Protein AF-A0A965I1J7-F1 (afdb_monomer_lite)

Radius of gyration: 9.62 Å; chains: 1; bounding box: 18×17×24 Å

Sequence (43 aa):
MRHLTHLKYIDVVAREGSIRKAAEKLNITSTALNRRILSLEEE

pLDDT: mean 86.83, std 13.15, range [52.72, 97.12]

Secondary structure (DSSP, 8-state):
-THHHHHHHHHHHHHHT-HHHHHHHTTS-HHHHHHHHHHHH--

Structure (mmCIF, N/CA/C/O backbone):
data_AF-A0A965I1J7-F1
#
_entry.id   AF-A0A965I1J7-F1
#
loop_
_atom_site.group_PDB
_atom_site.id
_atom_site.type_symbol
_atom_site.label_atom_id
_atom_site.label_alt_id
_atom_site.label_comp_id
_atom_site.label_asym_id
_atom_site.label_entity_id
_atom_site.label_seq_id
_atom_site.pdbx_PDB_ins_code
_atom_site.Cartn_x
_atom_site.Cartn_y
_atom_site.Cartn_z
_atom_site.occupancy
_atom_site.B_iso_or_equiv
_atom_site.auth_seq_id
_atom_site.auth_comp_id
_atom_site.auth_asym_id
_atom_site.auth_atom_id
_atom_site.pdbx_PDB_model_num
ATOM 1 N N . MET A 1 1 ? -8.668 -7.123 -17.443 1.00 52.72 1 MET A N 1
ATOM 2 C CA . MET A 1 1 ? -9.277 -6.693 -16.156 1.00 52.72 1 MET A CA 1
ATOM 3 C C . MET A 1 1 ? -8.314 -6.679 -14.958 1.00 52.72 1 MET A C 1
ATOM 5 O O . MET A 1 1 ? -8.675 -6.076 -13.958 1.00 52.72 1 MET A O 1
ATOM 9 N N . ARG A 1 2 ? -7.104 -7.272 -15.019 1.00 53.88 2 ARG A N 1
ATOM 10 C CA . ARG A 1 2 ? -6.140 -7.270 -13.893 1.00 53.88 2 ARG A CA 1
ATOM 11 C C . ARG A 1 2 ? -5.713 -5.860 -13.448 1.00 53.88 2 ARG A C 1
ATOM 13 O O . ARG A 1 2 ? -5.711 -5.587 -12.255 1.00 53.88 2 ARG A O 1
ATOM 20 N N . HIS A 1 3 ? -5.462 -4.944 -14.384 1.00 57.53 3 HIS A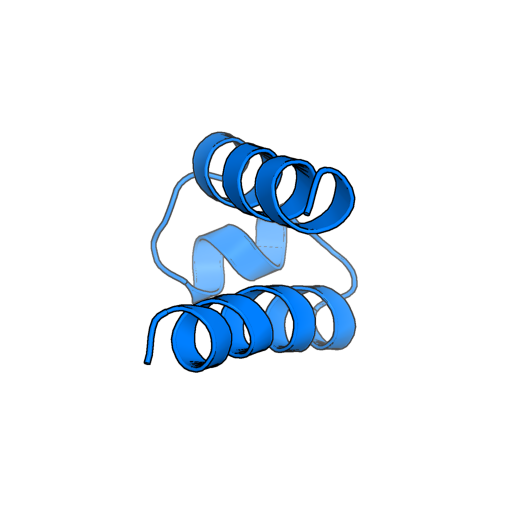 N 1
ATOM 21 C CA . HIS A 1 3 ? -4.889 -3.617 -14.090 1.00 57.53 3 HIS A CA 1
ATOM 22 C C . HIS A 1 3 ? -5.781 -2.680 -13.246 1.00 57.53 3 HIS A C 1
ATOM 24 O O . HIS A 1 3 ? -5.267 -1.835 -12.520 1.00 57.53 3 HIS A O 1
ATOM 30 N N . LEU A 1 4 ? -7.111 -2.848 -13.253 1.00 59.91 4 LEU A N 1
ATOM 31 C CA . LEU A 1 4 ? -8.025 -1.962 -12.507 1.00 59.91 4 LEU A CA 1
ATOM 32 C C . LEU A 1 4 ? -7.896 -2.108 -10.984 1.00 59.91 4 LEU A C 1
ATOM 34 O O . LEU A 1 4 ? -8.055 -1.137 -10.248 1.00 59.91 4 LEU A O 1
ATOM 38 N N . THR A 1 5 ? -7.588 -3.309 -10.489 1.00 61.34 5 THR A N 1
ATOM 39 C CA . THR A 1 5 ? -7.413 -3.544 -9.047 1.00 61.34 5 THR A CA 1
ATOM 40 C C . THR A 1 5 ? -6.085 -2.983 -8.543 1.00 61.34 5 THR A C 1
ATOM 42 O O . THR A 1 5 ? -5.979 -2.579 -7.389 1.00 61.34 5 THR A O 1
ATOM 45 N N . HIS A 1 6 ? -5.080 -2.937 -9.415 1.00 65.31 6 HIS A N 1
ATOM 46 C CA . HIS A 1 6 ? -3.744 -2.450 -9.100 1.00 65.31 6 HIS A CA 1
ATOM 47 C C . HIS A 1 6 ? -3.694 -0.926 -8.957 1.00 65.31 6 HIS A C 1
ATOM 49 O O . HIS A 1 6 ? -3.101 -0.421 -8.003 1.00 65.31 6 HIS A O 1
ATOM 55 N N . LEU A 1 7 ? -4.431 -0.207 -9.809 1.00 75.94 7 LEU A N 1
ATOM 56 C CA . LEU A 1 7 ? -4.577 1.249 -9.715 1.00 75.94 7 LEU A CA 1
ATOM 57 C C . LEU A 1 7 ? -5.190 1.693 -8.378 1.00 75.94 7 LEU A C 1
ATOM 59 O O . LEU A 1 7 ? -4.796 2.721 -7.835 1.00 75.94 7 LEU A O 1
ATOM 63 N N . LYS A 1 8 ? -6.089 0.889 -7.792 1.00 83.38 8 LYS A N 1
ATOM 64 C CA . LYS A 1 8 ? -6.687 1.178 -6.478 1.00 83.38 8 LYS A CA 1
ATOM 65 C C . LYS A 1 8 ? -5.652 1.173 -5.350 1.00 83.38 8 LYS A C 1
ATOM 67 O O . LYS A 1 8 ? -5.766 1.963 -4.420 1.00 83.38 8 LYS A O 1
ATOM 72 N N . TYR A 1 9 ? -4.654 0.293 -5.405 1.00 87.69 9 TYR A N 1
ATOM 73 C CA . TYR A 1 9 ? -3.629 0.230 -4.362 1.00 87.69 9 TYR A CA 1
ATOM 74 C C . TYR A 1 9 ? -2.678 1.421 -4.430 1.00 87.69 9 TYR A C 1
ATOM 76 O O . TYR A 1 9 ? -2.387 2.012 -3.392 1.00 87.69 9 TYR A O 1
ATOM 84 N N . ILE A 1 10 ? -2.260 1.811 -5.636 1.00 88.19 10 ILE A N 1
ATOM 85 C CA . ILE A 1 10 ? -1.398 2.983 -5.824 1.00 88.19 10 ILE A CA 1
ATOM 86 C C . ILE A 1 10 ? -2.136 4.280 -5.473 1.00 88.19 10 ILE A C 1
ATOM 88 O O . ILE A 1 10 ? -1.575 5.104 -4.757 1.00 88.19 10 ILE A O 1
ATOM 92 N N . ASP A 1 11 ? -3.402 4.441 -5.877 1.00 92.50 11 ASP A N 1
ATOM 93 C CA . ASP A 1 11 ? -4.207 5.620 -5.515 1.00 92.50 11 ASP A CA 1
ATOM 94 C C . ASP A 1 11 ? -4.333 5.777 -3.993 1.00 92.50 11 ASP A C 1
ATOM 96 O O . ASP A 1 11 ? -4.118 6.864 -3.456 1.00 92.50 11 ASP A O 1
ATOM 100 N N . VAL A 1 12 ? -4.599 4.687 -3.267 1.00 93.88 12 VAL A N 1
ATOM 101 C CA . VAL A 1 12 ? -4.703 4.748 -1.802 1.00 93.88 12 VAL A CA 1
ATOM 102 C C . VAL A 1 12 ? -3.354 5.076 -1.160 1.00 93.88 12 VAL A C 1
ATOM 104 O O . VAL A 1 12 ? -3.309 5.895 -0.246 1.00 93.88 12 VAL A O 1
ATOM 107 N N . VAL A 1 13 ? -2.245 4.508 -1.642 1.00 94.44 13 VAL A N 1
ATOM 108 C CA . VAL A 1 13 ? -0.904 4.845 -1.129 1.00 94.44 13 VAL A CA 1
ATOM 109 C C . VAL A 1 13 ? -0.560 6.312 -1.385 1.00 94.44 13 VAL A C 1
ATOM 111 O O . VAL A 1 13 ? -0.071 6.976 -0.472 1.00 94.44 13 VAL A O 1
ATOM 114 N N . ALA A 1 14 ? -0.861 6.832 -2.576 1.00 94.44 14 ALA A N 1
ATOM 115 C CA . ALA A 1 14 ? -0.622 8.227 -2.933 1.00 94.44 14 ALA A CA 1
ATOM 116 C C . ALA A 1 14 ? -1.451 9.195 -2.071 1.00 94.44 14 ALA A C 1
ATOM 118 O O . ALA A 1 14 ? -0.930 10.213 -1.623 1.00 94.44 14 ALA A O 1
ATOM 119 N N . ARG A 1 15 ? -2.718 8.862 -1.783 1.00 95.06 15 ARG A N 1
ATOM 120 C CA . ARG A 1 15 ? -3.595 9.669 -0.913 1.00 95.06 15 ARG A CA 1
ATOM 121 C C . ARG A 1 15 ? -3.171 9.658 0.552 1.00 95.06 15 ARG A C 1
ATOM 123 O O . ARG A 1 15 ? -3.268 10.684 1.215 1.00 95.06 15 ARG A O 1
ATOM 130 N N . GLU A 1 16 ? -2.739 8.508 1.065 1.00 96.19 16 GLU A N 1
ATOM 131 C CA . GLU A 1 16 ? -2.337 8.371 2.470 1.00 96.19 16 GLU A CA 1
ATOM 132 C C . GLU A 1 16 ? -0.893 8.836 2.729 1.00 96.19 16 GLU A C 1
ATOM 134 O O . GLU A 1 16 ? -0.516 9.075 3.879 1.00 96.19 16 GLU A O 1
ATOM 139 N N . GLY A 1 17 ? -0.056 8.905 1.686 1.00 93.94 17 GLY A N 1
ATOM 140 C CA . GLY A 1 17 ? 1.369 9.245 1.782 1.00 93.94 17 GLY A CA 1
ATOM 141 C C . GLY A 1 17 ? 2.197 8.235 2.587 1.00 93.94 17 GLY A C 1
ATOM 142 O O . GLY A 1 17 ? 3.340 8.503 2.949 1.00 93.94 17 GLY A O 1
ATOM 143 N N . SER A 1 18 ? 1.620 7.077 2.924 1.00 95.56 18 SER A N 1
ATOM 144 C CA . SER A 1 18 ? 2.247 6.043 3.744 1.00 95.56 18 SER A CA 1
ATOM 145 C C . SER A 1 18 ? 1.701 4.666 3.393 1.00 95.56 18 SER A C 1
ATOM 147 O O . SER A 1 18 ? 0.506 4.406 3.525 1.00 95.56 18 SER A O 1
ATOM 149 N N . ILE A 1 1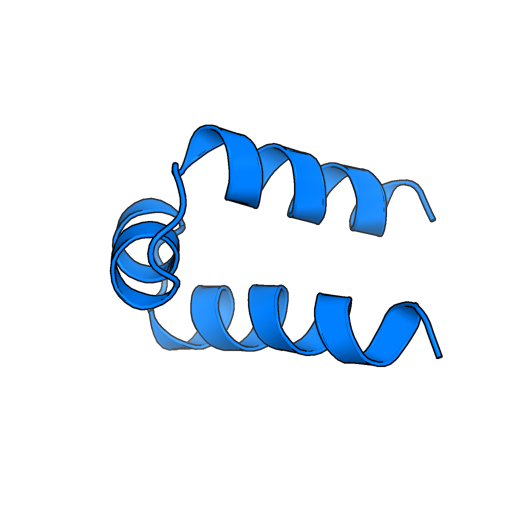9 ? 2.600 3.743 3.042 1.00 94.56 19 ILE A N 1
ATOM 150 C CA . ILE A 1 19 ? 2.259 2.339 2.767 1.00 94.56 19 ILE A CA 1
ATOM 151 C C . ILE A 1 19 ? 1.640 1.669 4.001 1.00 94.56 19 ILE A C 1
ATOM 153 O O . ILE A 1 19 ? 0.740 0.846 3.862 1.00 94.56 19 ILE A O 1
ATOM 157 N N . ARG A 1 20 ? 2.075 2.027 5.219 1.00 95.69 20 ARG A N 1
ATOM 158 C CA . ARG A 1 20 ? 1.492 1.469 6.451 1.00 95.69 20 ARG A CA 1
ATOM 159 C C . ARG A 1 20 ? 0.036 1.903 6.632 1.00 95.69 20 ARG A C 1
ATOM 161 O O . ARG A 1 20 ? -0.822 1.038 6.760 1.00 95.69 20 ARG A O 1
ATOM 168 N N . LYS A 1 21 ? -0.246 3.209 6.552 1.00 96.56 21 LYS A N 1
ATOM 169 C CA . LYS A 1 21 ? -1.617 3.744 6.670 1.00 96.56 21 LYS A CA 1
ATOM 170 C C . LYS A 1 21 ? -2.530 3.230 5.553 1.00 96.56 21 LYS A C 1
ATOM 172 O O . LYS A 1 21 ? -3.671 2.852 5.797 1.00 96.56 21 LYS A O 1
ATOM 177 N N . ALA A 1 22 ? -2.007 3.148 4.330 1.00 96.50 22 ALA A N 1
ATOM 178 C CA . ALA A 1 22 ? -2.730 2.579 3.199 1.00 96.50 22 ALA A CA 1
ATOM 179 C C . ALA A 1 22 ? -3.084 1.102 3.423 1.00 96.50 22 ALA A C 1
ATOM 181 O O . ALA A 1 22 ? -4.211 0.696 3.153 1.00 96.50 22 ALA A O 1
ATOM 182 N N . ALA A 1 23 ? -2.153 0.301 3.948 1.00 96.38 23 ALA A N 1
ATOM 183 C CA . ALA A 1 23 ? -2.386 -1.112 4.230 1.00 96.38 23 ALA A CA 1
ATOM 184 C C . ALA A 1 23 ? -3.463 -1.327 5.305 1.00 96.38 23 ALA A C 1
ATOM 186 O O . ALA A 1 23 ? -4.344 -2.165 5.112 1.00 96.38 23 ALA A O 1
ATOM 187 N N . GLU A 1 24 ? -3.453 -0.519 6.371 1.00 96.44 24 GLU A N 1
ATOM 188 C CA . GLU A 1 24 ? -4.511 -0.507 7.392 1.00 96.44 24 GLU A CA 1
ATOM 189 C C . GLU A 1 24 ? -5.880 -0.202 6.769 1.00 96.44 24 GLU A C 1
ATOM 191 O O . GLU A 1 24 ? -6.830 -0.962 6.946 1.00 96.44 24 GLU A O 1
ATOM 196 N N . LYS A 1 25 ? -5.969 0.850 5.946 1.00 95.38 25 LYS A N 1
ATOM 197 C CA . LYS A 1 25 ? -7.211 1.250 5.265 1.00 95.38 25 LYS A CA 1
ATOM 198 C C . LYS A 1 25 ? -7.724 0.203 4.272 1.00 95.38 25 LYS A C 1
ATOM 200 O O . LYS A 1 25 ? -8.927 0.090 4.041 1.00 95.38 25 LYS A O 1
ATOM 205 N N . LEU A 1 26 ? -6.812 -0.559 3.678 1.00 93.38 26 LEU A N 1
ATOM 206 C CA . LEU A 1 26 ? -7.104 -1.643 2.743 1.00 93.38 26 LEU A CA 1
ATOM 207 C C . LEU A 1 26 ? -7.335 -2.995 3.437 1.00 93.38 26 LEU A C 1
ATOM 209 O O . LEU A 1 26 ? -7.611 -3.968 2.738 1.00 93.38 26 LEU A O 1
ATOM 213 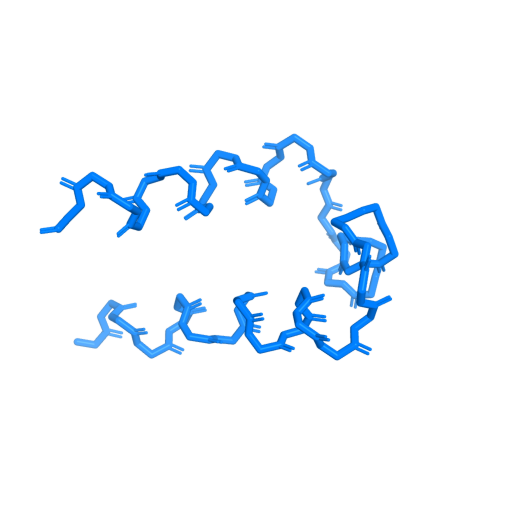N N . ASN A 1 27 ? -7.249 -3.061 4.772 1.00 95.38 27 ASN A N 1
ATOM 214 C CA . ASN A 1 27 ? -7.342 -4.287 5.571 1.00 95.38 27 ASN A CA 1
ATOM 215 C C . ASN A 1 27 ? -6.385 -5.397 5.094 1.00 95.38 27 ASN A C 1
ATOM 217 O O . ASN A 1 27 ? -6.754 -6.568 5.000 1.00 95.38 27 ASN A O 1
ATOM 221 N N . ILE A 1 28 ? -5.144 -5.028 4.771 1.00 94.75 28 ILE A N 1
ATOM 222 C CA . ILE A 1 28 ? -4.076 -5.960 4.387 1.00 94.75 28 ILE A CA 1
ATOM 223 C C . ILE A 1 28 ? -2.794 -5.652 5.155 1.00 94.75 28 ILE A C 1
ATOM 225 O O . ILE A 1 28 ? -2.629 -4.585 5.738 1.00 94.75 28 ILE A O 1
ATOM 229 N N . THR A 1 29 ? -1.839 -6.580 5.136 1.00 97.12 29 THR A N 1
ATOM 230 C CA . THR A 1 29 ? -0.521 -6.313 5.717 1.00 97.12 29 THR A CA 1
ATOM 231 C C . THR A 1 29 ? 0.281 -5.359 4.832 1.00 97.12 29 THR A C 1
ATOM 233 O O . THR A 1 29 ? 0.215 -5.415 3.600 1.00 97.12 29 THR A O 1
ATOM 236 N N . SER A 1 30 ? 1.102 -4.510 5.453 1.00 94.69 30 SER A N 1
ATOM 237 C CA . SER A 1 30 ? 2.000 -3.592 4.738 1.00 94.69 30 SER A CA 1
ATOM 238 C C . SER A 1 30 ? 2.968 -4.330 3.810 1.00 94.69 30 SER A C 1
ATOM 240 O O . SER A 1 30 ? 3.234 -3.866 2.705 1.00 94.69 30 SER A O 1
ATOM 242 N N . THR A 1 31 ? 3.428 -5.524 4.197 1.00 96.69 31 THR A N 1
ATOM 243 C CA . THR A 1 31 ? 4.262 -6.385 3.348 1.00 96.69 31 THR A CA 1
ATOM 244 C C . THR A 1 31 ? 3.514 -6.879 2.108 1.00 96.69 31 THR A C 1
ATOM 246 O O . THR A 1 31 ? 4.093 -6.922 1.025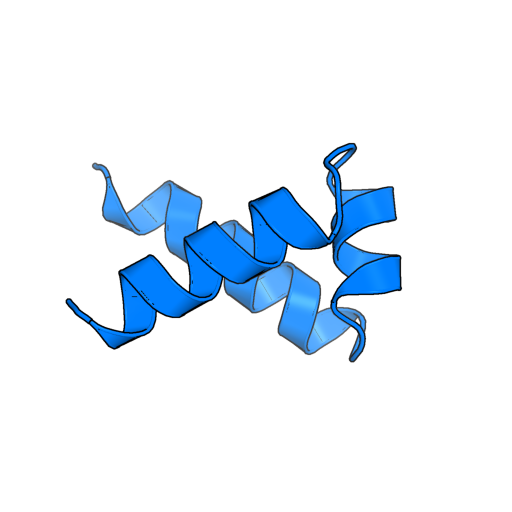 1.00 96.69 31 THR A O 1
ATOM 249 N N . ALA A 1 32 ? 2.233 -7.250 2.235 1.00 94.81 32 ALA A N 1
ATOM 250 C CA . ALA A 1 32 ? 1.426 -7.669 1.090 1.00 94.81 32 ALA A CA 1
ATOM 251 C C . ALA A 1 32 ? 1.185 -6.509 0.117 1.00 94.81 32 ALA A C 1
ATOM 253 O O . ALA A 1 32 ? 1.301 -6.707 -1.092 1.00 94.81 32 ALA A O 1
ATOM 254 N N . LEU A 1 33 ? 0.914 -5.308 0.640 1.00 94.38 33 LEU A N 1
ATOM 255 C CA . LEU A 1 33 ? 0.786 -4.102 -0.174 1.00 94.38 33 LEU A CA 1
ATOM 256 C C . LEU A 1 33 ? 2.098 -3.782 -0.905 1.00 94.38 33 LEU A C 1
ATOM 258 O O . LEU A 1 33 ? 2.081 -3.595 -2.116 1.00 94.38 33 LEU A O 1
ATOM 262 N N . ASN A 1 34 ? 3.233 -3.820 -0.202 1.00 94.50 34 ASN A N 1
ATOM 263 C CA . ASN A 1 34 ? 4.549 -3.549 -0.784 1.00 94.50 34 ASN A CA 1
ATOM 264 C C . ASN A 1 34 ? 4.898 -4.513 -1.926 1.00 94.50 34 ASN A C 1
ATOM 266 O O . ASN A 1 34 ? 5.286 -4.078 -3.002 1.00 94.50 34 ASN A O 1
ATOM 270 N N . ARG A 1 35 ? 4.689 -5.824 -1.734 1.00 93.62 35 ARG A N 1
ATOM 271 C CA . ARG A 1 35 ? 4.906 -6.817 -2.803 1.00 93.62 35 ARG A CA 1
ATOM 272 C C . ARG A 1 35 ? 4.052 -6.544 -4.039 1.00 93.62 35 ARG A C 1
ATOM 274 O O . ARG A 1 35 ? 4.485 -6.801 -5.153 1.00 93.62 35 ARG A O 1
ATOM 281 N N . ARG A 1 36 ? 2.835 -6.036 -3.842 1.00 90.44 36 ARG A N 1
ATOM 282 C CA . ARG A 1 36 ? 1.908 -5.744 -4.936 1.00 90.44 36 ARG A CA 1
ATOM 283 C C . ARG A 1 36 ? 2.270 -4.473 -5.697 1.00 90.44 36 ARG A C 1
ATOM 285 O O . ARG A 1 36 ? 1.936 -4.399 -6.870 1.00 90.44 36 ARG A O 1
ATOM 292 N N . ILE A 1 37 ? 2.927 -3.518 -5.039 1.00 90.44 37 ILE A N 1
ATOM 293 C CA . ILE A 1 37 ? 3.510 -2.330 -5.677 1.00 90.44 37 ILE A CA 1
ATOM 294 C C . ILE A 1 37 ? 4.749 -2.727 -6.482 1.00 90.44 37 ILE A C 1
ATOM 296 O O . ILE A 1 37 ? 4.809 -2.408 -7.656 1.00 90.44 37 ILE A O 1
ATOM 300 N N . LEU A 1 38 ? 5.671 -3.503 -5.904 1.00 91.19 38 LEU A N 1
ATOM 301 C CA . LEU A 1 38 ? 6.870 -3.965 -6.622 1.00 91.19 38 LEU A CA 1
ATOM 302 C C . LEU A 1 38 ? 6.514 -4.773 -7.877 1.00 91.19 38 LEU A C 1
ATOM 304 O O . LEU A 1 38 ? 7.027 -4.512 -8.954 1.00 91.19 38 LEU A O 1
ATOM 308 N N . SER A 1 39 ? 5.542 -5.682 -7.761 1.00 87.25 39 SER A N 1
ATOM 309 C CA . SER A 1 39 ? 5.030 -6.443 -8.908 1.00 87.25 39 SER A CA 1
ATOM 310 C C . SER A 1 39 ? 4.399 -5.569 -10.001 1.00 87.25 39 SER A C 1
ATOM 312 O O . SER A 1 39 ? 4.189 -6.081 -11.094 1.00 87.25 39 SER A O 1
ATOM 314 N N . LEU A 1 40 ? 4.029 -4.317 -9.707 1.00 83.81 40 LEU A N 1
ATOM 315 C CA . LEU A 1 40 ? 3.539 -3.364 -10.706 1.00 83.81 40 LEU A CA 1
A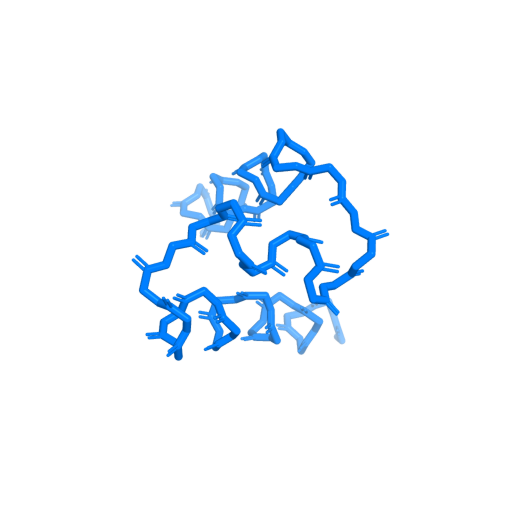TOM 316 C C . LEU A 1 40 ? 4.658 -2.572 -11.374 1.00 83.81 40 LEU A C 1
ATOM 318 O O . LEU A 1 40 ? 4.468 -2.134 -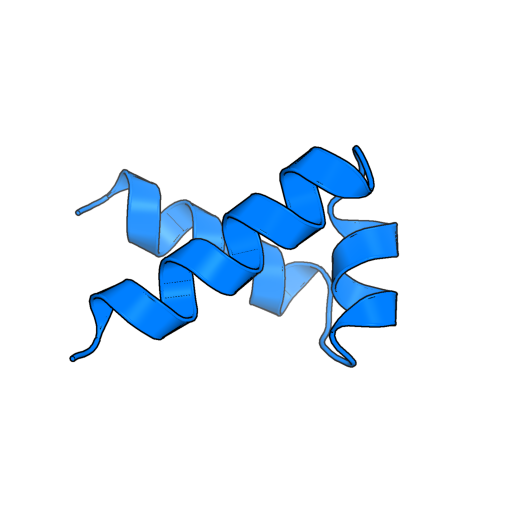12.497 1.00 83.81 40 LEU A O 1
ATOM 322 N N . GLU A 1 41 ? 5.776 -2.349 -10.686 1.00 80.94 41 GLU A N 1
ATOM 323 C CA . GLU A 1 41 ? 6.947 -1.665 -11.251 1.00 80.94 41 GLU A CA 1
ATOM 324 C C . GLU A 1 41 ? 7.761 -2.585 -12.173 1.00 80.94 41 GLU A C 1
ATOM 326 O O . GLU A 1 41 ? 8.503 -2.104 -13.023 1.00 80.94 41 GLU A O 1
ATOM 331 N N . GLU A 1 42 ? 7.628 -3.902 -11.996 1.00 82.75 42 GLU A N 1
ATOM 332 C CA . GLU A 1 42 ? 8.257 -4.930 -12.835 1.00 82.75 42 GLU A CA 1
ATOM 333 C C . GLU A 1 42 ? 7.465 -5.256 -14.123 1.00 82.75 42 GLU A C 1
ATOM 335 O O . GLU A 1 42 ? 7.989 -5.971 -14.979 1.00 82.75 42 GLU A O 1
ATOM 340 N N . GLU A 1 43 ? 6.225 -4.760 -14.261 1.00 64.00 43 GLU A N 1
ATOM 341 C CA . GLU A 1 43 ? 5.369 -4.884 -15.464 1.00 64.00 43 GLU A CA 1
ATOM 342 C C . GLU A 1 43 ? 5.624 -3.732 -16.453 1.00 64.00 43 GLU A C 1
ATOM 344 O O . GLU A 1 43 ? 5.722 -4.019 -17.669 1.00 64.00 43 GLU A O 1
#

Foldseek 3Di:
DVVVVLVVLVVLCVVVVDLCVSCVVVVHHSVVSVVSVVVVVVD